Protein AF-A0A940KQ68-F1 (afdb_monomer_lite)

pLDDT: mean 76.91, std 12.01, range [45.91, 92.75]

Foldseek 3Di:
DDPLVVLLVQLVVVLVVLDALVRSLVVCVVVVDDNVSNVVSCVVNVSVVSNVPGDPPLVVLLVQLVVLLVCLVVQCVPDDPPDPSNVSSVVSNCSSVVSVVVSVVVVVVD

Radius of gyration: 21.64 Å; chains: 1; bounding box: 44×18×63 Å

Sequence (110 aa):
MTNVEAIRLEIDKQIAAGFTIDEIRKNLLSQQHAPDDVNAALRQTNAAGRAKSSSGVGIVSVLISIYFIFSGIMKMSKYHSGSTGYIFGIIMLIAGIGGLIFKLVDISRR

Structure (mmCIF, N/CA/C/O backbone):
data_AF-A0A940KQ68-F1
#
_entry.id   AF-A0A940KQ68-F1
#
loop_
_atom_site.group_PDB
_atom_site.id
_atom_site.type_symbol
_atom_site.label_atom_id
_atom_site.label_alt_id
_atom_site.label_comp_id
_atom_site.label_asym_id
_atom_site.label_entity_id
_atom_site.label_seq_id
_atom_site.pdbx_PDB_ins_code
_atom_site.Cartn_x
_atom_site.Cartn_y
_atom_site.Cartn_z
_atom_site.occupancy
_atom_site.B_iso_or_equiv
_atom_site.auth_seq_id
_atom_site.auth_comp_id
_atom_site.auth_asym_id
_atom_site.auth_atom_id
_atom_site.pdbx_PDB_model_num
ATOM 1 N N . MET A 1 1 ? -13.649 -0.342 38.958 1.00 45.91 1 MET A N 1
ATOM 2 C CA . MET A 1 1 ? -13.402 -0.243 37.505 1.00 45.91 1 MET A CA 1
ATOM 3 C C . MET A 1 1 ? -14.729 0.058 36.846 1.00 45.91 1 MET A C 1
ATOM 5 O O . MET A 1 1 ? -15.688 -0.658 37.110 1.00 45.91 1 MET A O 1
ATOM 9 N N . THR A 1 2 ? -14.831 1.160 36.109 1.00 56.75 2 THR A N 1
ATOM 10 C CA . THR A 1 2 ? -16.074 1.519 35.412 1.00 56.75 2 THR A CA 1
ATOM 11 C C . THR A 1 2 ? -16.241 0.609 34.190 1.00 56.75 2 THR A C 1
ATOM 13 O O . THR A 1 2 ? -15.255 0.222 33.567 1.00 56.75 2 THR A O 1
ATOM 16 N N . ASN A 1 3 ? -17.480 0.235 33.849 1.00 69.88 3 ASN A N 1
ATOM 17 C CA . ASN A 1 3 ? -17.798 -0.682 32.736 1.00 69.88 3 ASN A CA 1
ATOM 18 C C . ASN A 1 3 ? -17.122 -0.243 31.414 1.00 69.88 3 ASN A C 1
ATOM 20 O O . ASN A 1 3 ? -16.607 -1.052 30.646 1.00 69.88 3 ASN A O 1
ATOM 24 N N . VAL A 1 4 ? -17.000 1.073 31.226 1.00 67.44 4 VAL A N 1
ATOM 25 C CA . VAL A 1 4 ? -16.371 1.722 30.069 1.00 67.44 4 VAL A CA 1
ATOM 26 C C . VAL A 1 4 ? -14.863 1.442 29.955 1.00 67.44 4 VAL A C 1
ATOM 28 O O . VAL A 1 4 ? -14.360 1.290 28.844 1.00 67.44 4 VAL A O 1
ATOM 31 N N . GLU A 1 5 ? -14.119 1.339 31.061 1.00 67.94 5 GLU A N 1
ATOM 32 C CA . GLU A 1 5 ? -12.674 1.044 31.023 1.00 67.94 5 GLU A CA 1
ATOM 33 C C . GLU A 1 5 ? -12.389 -0.396 30.580 1.00 67.94 5 GLU A C 1
ATOM 35 O O . GLU A 1 5 ? -11.466 -0.630 29.799 1.00 67.94 5 GLU A O 1
ATOM 40 N N . ALA A 1 6 ? -13.212 -1.351 31.023 1.00 75.12 6 ALA A N 1
ATOM 41 C CA . ALA A 1 6 ? -13.106 -2.747 30.603 1.00 75.12 6 ALA A CA 1
ATOM 42 C C . ALA A 1 6 ? -13.424 -2.903 29.106 1.00 75.12 6 ALA A C 1
ATOM 44 O O . ALA A 1 6 ? -12.672 -3.552 28.378 1.00 75.12 6 ALA A O 1
ATOM 45 N N . ILE A 1 7 ? -14.476 -2.224 28.631 1.00 75.88 7 ILE A N 1
ATOM 46 C CA . ILE A 1 7 ? -14.852 -2.186 27.211 1.00 75.88 7 ILE A CA 1
ATOM 47 C C . ILE A 1 7 ? -13.731 -1.562 26.368 1.00 75.88 7 ILE A C 1
ATOM 49 O O . ILE A 1 7 ? -13.421 -2.059 25.289 1.00 75.88 7 ILE A O 1
ATOM 53 N N . ARG A 1 8 ? -13.070 -0.503 26.854 1.00 75.81 8 ARG A N 1
ATOM 54 C CA . ARG A 1 8 ? -11.933 0.116 26.150 1.00 75.81 8 ARG A CA 1
ATOM 55 C C . ARG A 1 8 ? -10.741 -0.821 26.008 1.00 75.81 8 ARG A C 1
ATOM 57 O O . ARG A 1 8 ? -10.182 -0.899 24.918 1.00 75.81 8 ARG A O 1
ATOM 64 N N . LEU A 1 9 ? -10.373 -1.532 27.074 1.00 78.00 9 LEU A N 1
ATOM 65 C CA . LEU A 1 9 ? -9.275 -2.499 27.027 1.00 78.00 9 LEU A CA 1
ATOM 66 C C . LEU A 1 9 ? -9.562 -3.609 26.002 1.00 78.00 9 LEU A C 1
ATOM 68 O O . LEU A 1 9 ? -8.670 -4.039 25.275 1.00 78.00 9 LEU A O 1
ATOM 72 N N . GLU A 1 10 ? -10.816 -4.049 25.928 1.00 77.00 10 GLU A N 1
ATOM 73 C CA . GLU A 1 10 ? -11.262 -5.061 24.974 1.00 77.00 10 GLU A CA 1
ATOM 74 C C . GLU A 1 10 ? -11.270 -4.532 23.529 1.00 77.00 10 GLU A C 1
ATOM 76 O O . GLU A 1 10 ? -10.798 -5.215 22.621 1.00 77.00 10 GLU A O 1
ATOM 81 N N . ILE A 1 11 ? -11.694 -3.280 23.313 1.00 77.69 11 ILE A N 1
ATOM 82 C CA . ILE A 1 11 ? -11.559 -2.595 22.016 1.00 77.69 11 ILE A CA 1
ATOM 83 C C . ILE A 1 11 ? -10.090 -2.557 21.589 1.00 77.69 11 ILE A C 1
ATOM 85 O O . ILE A 1 11 ? -9.786 -2.908 20.453 1.00 77.69 11 ILE A O 1
ATOM 89 N N . ASP A 1 12 ? -9.172 -2.161 22.473 1.00 75.00 12 ASP A N 1
ATOM 90 C CA . ASP A 1 12 ? -7.746 -2.077 22.139 1.00 75.00 12 ASP A CA 1
ATOM 91 C C . ASP A 1 12 ? -7.147 -3.451 21.808 1.00 75.00 12 ASP A C 1
ATOM 93 O O . ASP A 1 12 ? -6.374 -3.565 20.855 1.00 75.00 12 ASP A O 1
ATOM 97 N N . LYS A 1 13 ? -7.550 -4.515 22.517 1.00 79.62 13 LYS A N 1
ATOM 98 C CA . LYS A 1 13 ? -7.163 -5.893 22.172 1.00 79.62 13 LYS A CA 1
ATOM 99 C C . LYS A 1 13 ? -7.670 -6.301 20.796 1.00 79.62 13 LYS A C 1
ATOM 101 O O . LYS A 1 13 ? -6.916 -6.883 20.022 1.00 79.62 13 LYS A O 1
ATOM 106 N N . GLN A 1 14 ? -8.923 -5.995 20.472 1.00 74.94 14 GLN A N 1
ATOM 107 C CA . GLN A 1 14 ? -9.498 -6.373 19.183 1.00 74.94 14 GLN A CA 1
ATOM 108 C C . GLN A 1 14 ? -8.929 -5.532 18.029 1.00 74.94 14 GLN A C 1
ATOM 110 O O . GLN A 1 14 ? -8.691 -6.068 16.949 1.00 74.94 14 GLN A O 1
ATOM 115 N N . ILE A 1 15 ? -8.598 -4.256 18.264 1.00 75.94 15 ILE A N 1
ATOM 116 C CA . ILE A 1 15 ? -7.828 -3.435 17.315 1.00 75.94 15 ILE A CA 1
ATOM 117 C C . ILE A 1 15 ? -6.435 -4.039 17.101 1.00 75.94 15 ILE A C 1
ATOM 119 O O . ILE A 1 15 ? -6.000 -4.160 15.956 1.00 75.94 15 ILE A O 1
ATOM 123 N N . ALA A 1 16 ? -5.740 -4.441 18.172 1.00 69.75 16 ALA A N 1
ATOM 124 C CA . ALA A 1 16 ? -4.425 -5.079 18.083 1.00 69.75 16 ALA A CA 1
ATOM 125 C C . ALA A 1 16 ? -4.478 -6.442 17.370 1.00 69.75 16 ALA A C 1
ATOM 127 O O . ALA A 1 16 ? -3.548 -6.797 16.651 1.00 69.75 16 ALA A O 1
ATOM 128 N N . ALA A 1 17 ? -5.584 -7.175 17.515 1.00 73.19 17 ALA A N 1
ATOM 129 C CA . ALA A 1 17 ? -5.857 -8.410 16.784 1.00 73.19 17 ALA A CA 1
ATOM 130 C C . ALA A 1 17 ? -6.276 -8.180 15.317 1.00 73.19 17 ALA A C 1
ATOM 132 O O . ALA A 1 17 ? -6.392 -9.142 14.562 1.00 73.19 17 ALA A O 1
ATOM 133 N N . GLY A 1 18 ? -6.478 -6.926 14.895 1.00 66.69 18 GLY A N 1
ATOM 134 C CA . GLY A 1 18 ? -6.760 -6.561 13.506 1.00 66.69 18 GLY A CA 1
ATOM 135 C C . GLY A 1 18 ? -8.241 -6.517 13.120 1.00 66.69 18 GLY A C 1
ATOM 136 O O . GLY A 1 18 ? -8.537 -6.376 11.934 1.00 66.69 18 GLY A O 1
ATOM 137 N N . PHE A 1 19 ? -9.167 -6.595 14.080 1.00 73.75 19 PHE A N 1
ATOM 138 C CA . PHE A 1 19 ? -10.600 -6.470 13.806 1.00 73.75 19 PHE A CA 1
ATOM 139 C C . PHE A 1 19 ? -10.975 -5.047 13.372 1.00 73.75 19 PHE A C 1
ATOM 141 O O . PHE A 1 19 ? -10.426 -4.043 13.837 1.00 73.75 19 PHE A O 1
ATOM 148 N N . THR A 1 20 ? -11.949 -4.954 12.473 1.00 73.56 20 THR A N 1
ATOM 149 C CA . THR A 1 20 ? -12.529 -3.684 12.025 1.00 73.56 20 THR A CA 1
ATOM 150 C C . THR A 1 20 ? -13.481 -3.105 13.074 1.00 73.56 20 THR A C 1
ATOM 152 O O . THR A 1 20 ? -14.006 -3.823 13.920 1.00 73.56 20 THR A O 1
ATOM 155 N N . ILE A 1 21 ?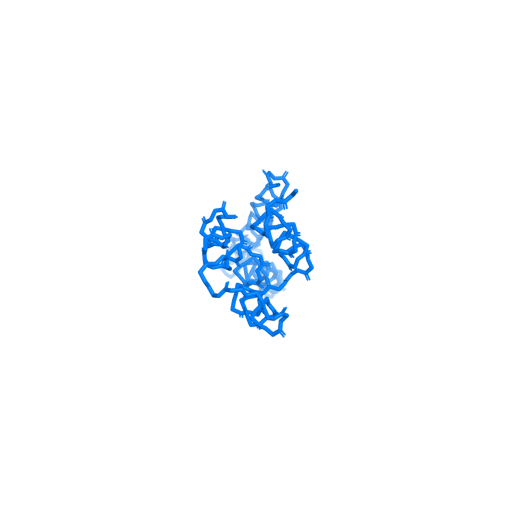 -13.758 -1.795 13.028 1.00 74.81 21 ILE A N 1
ATOM 156 C CA . ILE A 1 21 ? -14.665 -1.146 14.003 1.00 74.81 21 ILE A CA 1
ATOM 157 C C . ILE A 1 21 ? -16.049 -1.797 14.008 1.00 74.81 21 ILE A C 1
ATOM 159 O O . ILE A 1 21 ? -16.650 -1.939 15.071 1.00 74.81 21 ILE A O 1
ATOM 163 N N . ASP A 1 22 ? -16.558 -2.179 12.838 1.00 77.25 22 ASP A N 1
ATOM 164 C CA . ASP A 1 22 ? -17.878 -2.794 12.720 1.00 77.25 22 ASP A CA 1
ATOM 165 C C . ASP A 1 22 ? -17.902 -4.196 13.345 1.00 77.25 22 ASP A C 1
ATOM 167 O O . ASP A 1 22 ? -18.866 -4.546 14.029 1.00 77.25 22 ASP A O 1
ATOM 171 N N . GLU A 1 23 ? -16.818 -4.964 13.203 1.00 75.75 23 GLU A N 1
ATOM 172 C CA . GLU A 1 23 ? -16.642 -6.259 13.873 1.00 75.75 23 GLU A CA 1
ATOM 173 C C . GLU A 1 23 ? -16.496 -6.098 15.386 1.00 75.75 23 GLU A C 1
ATOM 175 O O . GLU A 1 23 ? -17.159 -6.807 16.139 1.00 75.75 23 GLU A O 1
ATOM 180 N N . ILE A 1 24 ? -15.705 -5.120 15.837 1.00 81.12 24 ILE A N 1
ATOM 181 C CA . ILE A 1 24 ? -15.523 -4.808 17.259 1.00 81.12 24 ILE A CA 1
ATOM 182 C C . ILE A 1 24 ? -16.857 -4.410 17.888 1.00 81.12 24 ILE A C 1
ATOM 184 O O . ILE A 1 24 ? -17.239 -4.928 18.936 1.00 81.12 24 ILE A O 1
ATOM 188 N N . ARG A 1 25 ? -17.618 -3.530 17.226 1.00 80.38 25 ARG A N 1
ATOM 189 C CA . ARG A 1 25 ? -18.954 -3.128 17.676 1.00 80.38 25 ARG A CA 1
ATOM 190 C C . ARG A 1 25 ? -19.876 -4.341 17.775 1.00 80.38 25 ARG A C 1
ATOM 192 O O . ARG A 1 25 ? -20.570 -4.489 18.775 1.00 80.38 25 ARG A O 1
ATOM 199 N N . LYS A 1 26 ? -19.879 -5.214 16.766 1.00 81.19 26 LYS A N 1
ATOM 200 C CA . LYS A 1 26 ? -20.718 -6.418 16.753 1.00 81.19 26 LYS A CA 1
ATOM 201 C C . LYS A 1 26 ? -20.329 -7.401 17.865 1.00 81.19 26 LYS A C 1
ATOM 203 O O . LYS A 1 26 ? -21.220 -7.915 18.536 1.00 81.19 26 LYS A O 1
ATOM 208 N N . ASN A 1 27 ? -19.034 -7.603 18.111 1.00 78.75 27 ASN A N 1
ATOM 209 C CA . ASN A 1 27 ? -18.534 -8.445 19.199 1.00 78.75 27 ASN A CA 1
ATOM 210 C C . ASN A 1 27 ? -18.913 -7.888 20.573 1.00 78.75 27 ASN A C 1
ATOM 212 O O . ASN A 1 27 ? -19.444 -8.623 21.401 1.00 78.75 27 ASN A O 1
ATOM 216 N N . LEU A 1 28 ? -18.715 -6.592 20.812 1.00 80.12 28 LEU A N 1
ATOM 217 C CA . LEU A 1 28 ? -19.041 -5.972 22.101 1.00 80.12 28 LEU A CA 1
ATOM 218 C C . LEU A 1 28 ? -20.547 -5.977 22.381 1.00 80.12 28 LEU A C 1
ATOM 220 O O . LEU A 1 28 ? -20.962 -6.243 23.506 1.00 80.12 28 LEU A O 1
ATOM 224 N N . LEU A 1 29 ? -21.374 -5.764 21.354 1.00 80.19 29 LEU A N 1
ATOM 225 C CA . LEU A 1 29 ? -22.828 -5.899 21.478 1.00 80.19 29 LEU A CA 1
ATOM 226 C C . LEU A 1 29 ? -23.251 -7.354 21.723 1.00 80.19 29 LEU A C 1
ATOM 228 O O . LEU A 1 29 ? -24.185 -7.597 22.483 1.00 80.19 29 LEU A O 1
ATOM 232 N N . SER A 1 30 ? -22.555 -8.332 21.130 1.00 79.38 30 SER A N 1
ATOM 233 C CA . SER A 1 30 ? -22.823 -9.755 21.388 1.00 79.38 30 SER A CA 1
ATOM 234 C C . SER A 1 30 ? -22.473 -10.181 22.818 1.00 79.38 30 SER A C 1
ATOM 236 O O . SER A 1 30 ? -23.098 -11.089 23.357 1.00 79.38 30 SER A O 1
ATOM 238 N N . GLN A 1 31 ? -21.535 -9.478 23.461 1.00 77.06 31 GLN A N 1
ATOM 239 C CA . GLN A 1 31 ? -21.158 -9.666 24.865 1.00 77.06 31 GLN A CA 1
ATOM 240 C C . GLN A 1 31 ? -22.101 -8.941 25.848 1.00 77.06 31 GLN A C 1
ATOM 242 O O . GLN A 1 31 ? -21.788 -8.829 27.028 1.00 77.06 31 GLN A O 1
ATOM 247 N N . GLN A 1 32 ? -23.267 -8.471 25.382 1.00 74.44 32 GLN A N 1
ATOM 248 C CA . GLN A 1 32 ? -24.285 -7.773 26.183 1.00 74.44 32 GLN A CA 1
ATOM 249 C C . GLN A 1 32 ? -23.819 -6.445 26.804 1.00 74.44 32 GLN A C 1
ATOM 251 O O . GLN A 1 32 ? -24.436 -5.954 27.751 1.00 74.44 32 GLN A O 1
ATOM 256 N N . HIS A 1 33 ? -22.771 -5.814 26.268 1.00 77.38 33 HIS A N 1
ATOM 257 C CA . HIS A 1 33 ? -22.432 -4.453 26.678 1.00 77.38 33 HIS A CA 1
ATOM 258 C C . HIS A 1 33 ? -23.508 -3.466 26.217 1.00 77.38 33 HIS A C 1
ATOM 260 O O . HIS A 1 33 ? -24.042 -3.575 25.109 1.00 77.38 33 HIS A O 1
ATOM 266 N N . ALA A 1 34 ? -23.812 -2.480 27.066 1.00 78.06 34 ALA A N 1
ATOM 267 C CA . ALA A 1 34 ? -24.793 -1.459 26.740 1.00 78.06 34 ALA A CA 1
ATOM 268 C C . ALA A 1 34 ? -24.342 -0.685 25.484 1.00 78.06 34 ALA A C 1
ATOM 270 O O . ALA A 1 34 ? -23.179 -0.273 25.402 1.00 78.06 34 ALA A O 1
ATOM 271 N N . PRO A 1 35 ? -25.233 -0.466 24.501 1.00 74.31 35 PRO A N 1
ATOM 272 C CA . PRO A 1 35 ? -24.875 0.193 23.245 1.00 74.31 35 PRO A CA 1
ATOM 273 C C . PRO A 1 35 ? -24.307 1.603 23.461 1.00 74.31 35 PRO A C 1
ATOM 275 O O . PRO A 1 35 ? -23.431 2.034 22.706 1.00 74.31 35 PRO A O 1
ATOM 278 N N . ASP A 1 36 ? -24.748 2.286 24.518 1.00 78.38 36 ASP A N 1
ATOM 279 C CA . ASP A 1 36 ? -24.269 3.615 24.901 1.00 78.38 36 ASP A CA 1
ATOM 280 C C . ASP A 1 36 ? -22.824 3.585 25.413 1.00 78.38 36 ASP A C 1
ATOM 282 O O . ASP A 1 36 ? -22.006 4.407 24.994 1.00 78.38 36 ASP A O 1
ATOM 286 N N . ASP A 1 37 ? -22.471 2.586 26.227 1.00 76.50 37 ASP A N 1
ATOM 287 C CA . ASP A 1 37 ? -21.113 2.395 26.747 1.00 76.50 37 ASP A CA 1
ATOM 288 C C . ASP A 1 37 ? -20.136 1.997 25.632 1.00 76.50 37 ASP A C 1
ATOM 290 O O . ASP A 1 37 ? -19.008 2.491 25.582 1.00 76.50 37 ASP A O 1
ATOM 294 N N . VAL A 1 38 ? -20.577 1.157 24.686 1.00 75.19 38 VAL A N 1
ATOM 295 C CA . VAL A 1 38 ? -19.786 0.760 23.508 1.00 75.19 38 VAL A CA 1
ATOM 296 C C . VAL A 1 38 ? -19.528 1.957 22.594 1.00 75.19 38 VAL A C 1
ATOM 298 O O . VAL A 1 38 ? -18.398 2.161 22.148 1.00 75.19 38 VAL A O 1
ATOM 301 N N . ASN A 1 39 ? -20.542 2.785 22.327 1.00 75.88 39 ASN A N 1
ATOM 302 C CA . ASN A 1 39 ? -20.369 3.995 21.522 1.00 75.88 39 ASN A CA 1
ATOM 303 C C . ASN A 1 39 ? -19.501 5.039 22.229 1.00 75.88 39 ASN A C 1
ATOM 305 O O . ASN A 1 39 ? -18.662 5.668 21.577 1.00 75.88 39 ASN A O 1
ATOM 309 N N . ALA A 1 40 ? -19.674 5.214 23.541 1.00 74.75 40 ALA A N 1
ATOM 310 C CA . ALA A 1 40 ? -18.835 6.090 24.343 1.00 74.75 40 ALA A CA 1
ATOM 311 C C . ALA A 1 40 ? -17.376 5.633 24.274 1.00 74.75 40 ALA A C 1
ATOM 313 O O . ALA A 1 40 ? -16.525 6.433 23.890 1.00 74.75 40 ALA A O 1
ATOM 314 N N . ALA A 1 41 ? -17.102 4.349 24.523 1.00 73.25 41 ALA A N 1
ATOM 315 C CA . ALA A 1 41 ? -15.769 3.759 24.465 1.00 73.25 41 ALA A CA 1
ATOM 316 C C . ALA A 1 41 ? -15.145 3.853 23.061 1.00 73.25 41 ALA A C 1
ATOM 318 O O . ALA A 1 41 ? -14.018 4.321 22.933 1.00 73.25 41 ALA A O 1
ATOM 319 N N . LEU A 1 42 ? -15.877 3.524 21.990 1.00 73.00 42 LEU A N 1
ATOM 320 C CA . LEU A 1 42 ? -15.387 3.631 20.606 1.00 73.00 42 LEU A CA 1
ATOM 321 C C . LEU A 1 42 ? -15.037 5.070 20.202 1.00 73.00 42 LEU A C 1
ATOM 323 O O . LEU A 1 42 ? -14.018 5.294 19.539 1.00 73.00 42 LEU A O 1
ATOM 327 N N . ARG A 1 43 ? -15.858 6.051 20.608 1.00 74.25 43 ARG A N 1
ATOM 328 C CA . ARG A 1 43 ? -15.576 7.483 20.396 1.00 74.25 43 ARG A CA 1
ATOM 329 C C . ARG A 1 43 ? -14.324 7.913 21.145 1.00 74.25 43 ARG A C 1
ATOM 331 O O . ARG A 1 43 ? -13.494 8.637 20.606 1.00 74.25 43 ARG A O 1
ATOM 338 N N . GLN A 1 44 ? -14.180 7.435 22.372 1.00 70.81 44 GLN A N 1
ATOM 339 C CA . GLN A 1 44 ? -13.053 7.736 23.236 1.00 70.81 44 GLN A CA 1
ATOM 340 C C . GLN A 1 44 ? -11.753 7.038 22.803 1.00 70.81 44 GLN A C 1
ATOM 342 O O . GLN A 1 44 ? -10.673 7.533 23.115 1.00 70.81 44 GLN A O 1
ATOM 347 N N . THR A 1 45 ? -11.823 5.902 22.108 1.00 67.31 45 THR A N 1
ATOM 348 C CA . THR A 1 45 ? -10.646 5.136 21.659 1.00 67.31 45 THR A CA 1
ATOM 349 C C . THR A 1 45 ? -10.088 5.637 20.318 1.00 67.31 45 THR A C 1
ATOM 351 O O . THR A 1 45 ? -9.133 5.070 19.795 1.00 67.31 45 THR A O 1
ATOM 354 N N . ASN A 1 46 ? -10.618 6.726 19.734 1.00 59.28 46 ASN A N 1
ATOM 355 C CA . ASN A 1 46 ? -10.194 7.195 18.403 1.00 59.28 46 ASN A CA 1
ATOM 356 C C . ASN A 1 46 ? -10.191 6.040 17.373 1.00 59.28 46 ASN A C 1
ATOM 358 O O . ASN A 1 46 ? -9.348 5.970 16.473 1.00 59.28 46 ASN A O 1
ATOM 362 N N . ALA A 1 47 ? -11.143 5.105 17.504 1.00 54.19 47 ALA A N 1
ATOM 363 C CA . ALA A 1 47 ? -11.211 3.899 16.683 1.00 54.19 47 ALA A CA 1
ATOM 364 C C . ALA A 1 47 ? -11.308 4.247 15.185 1.00 54.19 47 ALA A C 1
ATOM 366 O O . ALA A 1 47 ? -10.719 3.566 14.350 1.00 54.19 47 ALA A O 1
ATOM 367 N N . ALA A 1 48 ? -11.947 5.378 14.854 1.00 46.84 48 ALA A N 1
ATOM 368 C CA . ALA A 1 48 ? -12.036 5.931 13.501 1.00 46.84 48 ALA A CA 1
ATOM 369 C C . ALA A 1 48 ? -10.671 6.299 12.877 1.00 46.84 48 ALA A C 1
ATOM 371 O O . ALA A 1 48 ? -10.530 6.241 11.657 1.00 46.84 48 ALA A O 1
ATOM 372 N N . GLY A 1 49 ? -9.663 6.643 13.688 1.00 48.84 49 GLY A N 1
ATOM 373 C CA . GLY A 1 49 ? -8.296 6.918 13.231 1.00 48.84 49 GLY A CA 1
ATOM 374 C C . GLY A 1 49 ? -7.410 5.668 13.167 1.00 48.84 49 GLY A C 1
ATOM 375 O O . GLY A 1 49 ? -6.597 5.537 12.253 1.00 48.84 49 GLY A O 1
ATOM 376 N N . ARG A 1 50 ? -7.590 4.718 14.097 1.00 52.03 50 ARG A N 1
ATOM 377 C CA . ARG A 1 50 ? -6.789 3.478 14.159 1.00 52.03 50 ARG A CA 1
ATOM 378 C C . ARG A 1 50 ? -7.256 2.397 13.181 1.00 52.03 50 ARG A C 1
ATOM 380 O O . ARG A 1 50 ? -6.426 1.841 12.469 1.00 52.03 50 ARG A O 1
ATOM 387 N N . ALA A 1 51 ? -8.557 2.149 13.057 1.00 49.00 51 ALA A N 1
ATOM 388 C CA . ALA A 1 51 ? -9.070 1.080 12.194 1.00 49.00 51 ALA A CA 1
ATOM 389 C C . ALA A 1 51 ? -9.111 1.455 10.704 1.00 49.00 51 ALA A C 1
ATOM 391 O O . ALA A 1 51 ? -8.930 0.602 9.839 1.00 49.00 51 ALA A O 1
ATOM 392 N N . LYS A 1 52 ? -9.254 2.749 10.374 1.00 47.19 52 LYS A N 1
ATOM 393 C CA . LYS A 1 52 ? -9.091 3.224 8.985 1.00 47.19 52 LYS A CA 1
ATOM 394 C C . LYS A 1 52 ? -7.647 3.076 8.498 1.00 47.19 52 LYS A C 1
ATOM 396 O O . LYS A 1 52 ? -7.380 3.116 7.300 1.00 47.19 52 LYS A O 1
ATOM 401 N N . SER A 1 53 ? -6.722 2.879 9.434 1.00 46.66 53 SER A N 1
ATOM 402 C CA . SER A 1 53 ? -5.310 2.751 9.150 1.00 46.66 53 SER A CA 1
ATOM 403 C C . SER A 1 53 ? -4.784 1.316 9.087 1.00 46.66 53 SER A C 1
ATOM 405 O O . SER A 1 53 ? -3.654 1.147 8.626 1.00 46.66 53 SER A O 1
ATOM 407 N N . SER A 1 54 ? -5.530 0.308 9.545 1.00 50.81 54 SER A N 1
ATOM 408 C CA . SER A 1 54 ? -4.943 -1.014 9.790 1.00 50.81 54 SER A CA 1
ATOM 409 C C . SER A 1 54 ? -5.118 -2.044 8.675 1.00 50.81 54 SER A C 1
ATOM 411 O O . SER A 1 54 ? -4.269 -2.919 8.603 1.00 50.81 54 SER A O 1
ATOM 413 N N . SER A 1 55 ? -6.122 -1.980 7.787 1.00 52.81 55 SER A N 1
ATOM 414 C CA . SER A 1 55 ? -6.455 -3.216 7.036 1.00 52.81 55 SER A CA 1
ATOM 415 C C . SER A 1 55 ? -6.383 -3.177 5.499 1.00 52.81 55 SER A C 1
ATOM 417 O O . SER A 1 55 ? -6.014 -4.172 4.891 1.00 52.81 55 SER A O 1
ATOM 419 N N . GLY A 1 56 ? -6.635 -2.052 4.816 1.00 55.75 56 GLY A N 1
ATOM 420 C CA . GLY A 1 56 ? -6.723 -2.071 3.336 1.00 55.75 56 GLY A CA 1
ATOM 421 C C . GLY A 1 56 ? -5.664 -1.250 2.607 1.00 55.75 56 GLY A C 1
ATOM 422 O O . GLY A 1 56 ? -4.929 -1.736 1.749 1.00 55.75 56 GLY A O 1
ATOM 423 N N . VAL A 1 57 ? -5.576 0.032 2.959 1.00 58.81 57 VAL A N 1
ATOM 424 C CA . VAL A 1 57 ? -4.841 1.028 2.163 1.00 58.81 57 VAL A CA 1
ATOM 425 C C . VAL A 1 57 ? -3.331 0.780 2.180 1.00 58.81 57 VAL A C 1
ATOM 427 O O . VAL A 1 57 ? -2.656 0.981 1.172 1.00 58.81 57 VAL A O 1
ATOM 430 N N . GLY A 1 58 ? -2.792 0.292 3.303 1.00 66.88 58 GLY A N 1
ATOM 431 C CA . GLY A 1 58 ? -1.368 -0.015 3.407 1.00 66.88 58 GLY A CA 1
ATOM 432 C C . GLY A 1 58 ? -0.949 -1.193 2.531 1.00 66.88 58 GLY A C 1
ATOM 433 O O . GLY A 1 58 ? 0.028 -1.082 1.796 1.00 66.88 58 GLY A O 1
ATOM 434 N N . ILE A 1 59 ? -1.730 -2.271 2.529 1.00 76.12 59 ILE A N 1
ATOM 435 C CA . ILE A 1 59 ? -1.443 -3.465 1.726 1.00 76.12 59 ILE A CA 1
ATOM 436 C C . ILE A 1 59 ? -1.557 -3.141 0.232 1.00 76.12 59 ILE A C 1
ATOM 438 O O . ILE A 1 59 ? -0.663 -3.480 -0.539 1.00 76.12 59 ILE A O 1
ATOM 442 N N . VAL A 1 60 ? -2.592 -2.398 -0.174 1.00 78.88 60 VAL A N 1
ATOM 443 C CA . VAL A 1 60 ? -2.761 -1.968 -1.571 1.00 78.88 60 VAL A CA 1
ATOM 444 C C . VAL A 1 60 ? -1.587 -1.101 -2.036 1.00 78.88 60 VAL A C 1
ATOM 446 O O . VAL A 1 60 ? -1.074 -1.321 -3.130 1.00 78.88 60 VAL A O 1
ATOM 449 N N . SER A 1 61 ? -1.101 -0.168 -1.206 1.00 80.69 61 SER A N 1
ATOM 450 C CA . SER A 1 61 ? 0.073 0.646 -1.563 1.00 80.69 61 SER A CA 1
ATOM 451 C C . SER A 1 61 ? 1.340 -0.191 -1.766 1.00 80.69 61 SER A C 1
ATOM 453 O O . SER A 1 61 ? 2.073 0.036 -2.725 1.00 80.69 61 SER A O 1
ATOM 455 N N . VAL A 1 62 ? 1.557 -1.210 -0.927 1.00 84.31 62 VAL A N 1
ATOM 456 C CA . VAL A 1 62 ? 2.695 -2.131 -1.052 1.00 84.31 62 VAL A CA 1
ATOM 457 C C . VAL A 1 62 ? 2.588 -2.949 -2.340 1.00 84.31 62 VAL A C 1
ATOM 459 O O . VAL A 1 62 ? 3.567 -3.061 -3.075 1.00 84.31 62 VAL A O 1
ATOM 462 N N . LEU A 1 63 ? 1.398 -3.461 -2.665 1.00 86.12 63 LEU A N 1
ATOM 463 C CA . LEU A 1 63 ? 1.157 -4.211 -3.903 1.00 86.12 63 LEU A CA 1
ATOM 464 C C . LEU A 1 63 ? 1.379 -3.355 -5.157 1.00 86.12 63 LEU A C 1
ATOM 466 O O . LEU A 1 63 ? 1.999 -3.826 -6.111 1.00 86.12 63 LEU A O 1
ATOM 470 N N . ILE A 1 64 ? 0.934 -2.094 -5.150 1.00 88.00 64 ILE A N 1
ATOM 471 C CA . ILE A 1 64 ? 1.186 -1.150 -6.249 1.00 88.00 64 ILE A CA 1
ATOM 472 C C . ILE A 1 64 ? 2.690 -0.927 -6.416 1.00 88.00 64 ILE A C 1
ATOM 474 O O . ILE A 1 64 ? 3.202 -1.002 -7.532 1.00 88.00 64 ILE A O 1
ATOM 478 N N . SER A 1 65 ? 3.422 -0.710 -5.323 1.00 86.62 65 SER A N 1
ATOM 479 C CA . SER A 1 65 ? 4.870 -0.528 -5.389 1.00 86.62 65 SER A CA 1
ATOM 480 C C . SER A 1 65 ? 5.604 -1.761 -5.920 1.00 86.62 65 SER A C 1
ATOM 482 O O . SER A 1 65 ? 6.489 -1.622 -6.764 1.00 86.62 65 SER A O 1
ATOM 484 N N . ILE A 1 66 ? 5.213 -2.968 -5.498 1.00 89.06 66 ILE A N 1
ATOM 485 C CA . ILE A 1 66 ? 5.772 -4.225 -6.020 1.00 89.06 66 ILE A CA 1
ATOM 486 C C . ILE A 1 66 ? 5.488 -4.356 -7.521 1.00 89.06 66 ILE A C 1
ATOM 488 O O . ILE A 1 66 ? 6.396 -4.669 -8.291 1.00 89.06 66 ILE A O 1
ATOM 492 N N . TYR A 1 67 ? 4.258 -4.063 -7.957 1.00 91.25 67 TYR A N 1
ATOM 493 C CA . TYR A 1 67 ? 3.902 -4.073 -9.375 1.00 91.25 67 TYR A CA 1
ATOM 494 C C . TYR A 1 67 ? 4.785 -3.117 -10.184 1.00 91.25 67 TYR A C 1
ATOM 496 O O . TYR A 1 67 ? 5.314 -3.507 -11.221 1.00 91.25 67 TYR A O 1
ATOM 504 N N . PHE A 1 68 ? 5.004 -1.896 -9.692 1.00 90.62 68 PHE A N 1
ATOM 505 C CA . PHE A 1 68 ? 5.871 -0.908 -10.339 1.00 90.62 68 PHE A CA 1
ATOM 506 C C . PHE A 1 68 ? 7.320 -1.395 -10.466 1.00 90.62 68 PHE A C 1
ATOM 508 O O . PHE A 1 68 ? 7.925 -1.225 -11.524 1.00 90.62 68 PHE A O 1
ATOM 515 N N . ILE A 1 69 ? 7.855 -2.069 -9.444 1.00 90.50 69 ILE A N 1
ATOM 516 C CA . ILE A 1 69 ? 9.199 -2.664 -9.489 1.00 90.50 69 ILE A CA 1
ATOM 517 C C . ILE A 1 69 ? 9.269 -3.748 -10.566 1.00 90.50 69 ILE A C 1
ATOM 519 O O . ILE A 1 69 ? 10.126 -3.679 -11.446 1.00 90.50 69 ILE A O 1
ATOM 523 N N . PHE A 1 70 ? 8.346 -4.714 -10.555 1.00 91.81 70 PHE A N 1
ATOM 524 C CA . PHE A 1 70 ? 8.326 -5.787 -11.554 1.00 91.81 70 PHE A CA 1
ATOM 525 C C . PHE A 1 70 ? 8.122 -5.257 -12.975 1.00 91.81 70 PHE A C 1
ATOM 527 O O . PHE A 1 70 ? 8.813 -5.687 -13.898 1.00 91.81 70 PHE A O 1
ATOM 534 N N . SER A 1 71 ? 7.212 -4.298 -13.161 1.00 89.62 71 SER A N 1
ATOM 535 C CA . SER A 1 71 ? 6.970 -3.663 -14.460 1.00 89.62 71 SER A CA 1
ATOM 536 C C . SER A 1 71 ? 8.199 -2.878 -14.936 1.00 89.62 71 SER A C 1
ATOM 538 O O . SER A 1 71 ? 8.547 -2.928 -16.118 1.00 89.62 71 SER A O 1
ATOM 540 N N . GLY A 1 72 ? 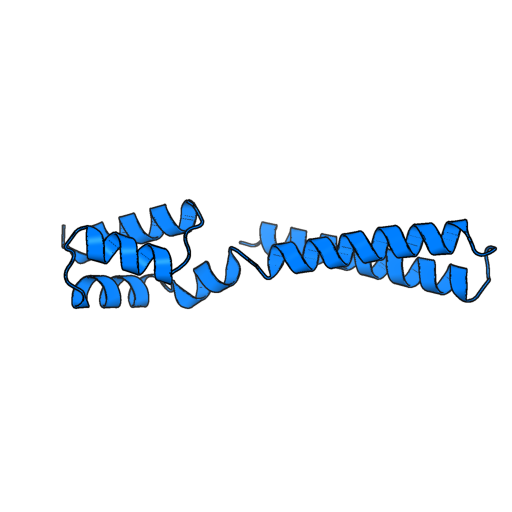8.899 -2.209 -14.013 1.00 87.38 72 GLY A N 1
ATOM 541 C CA . GLY A 1 72 ? 10.159 -1.518 -14.269 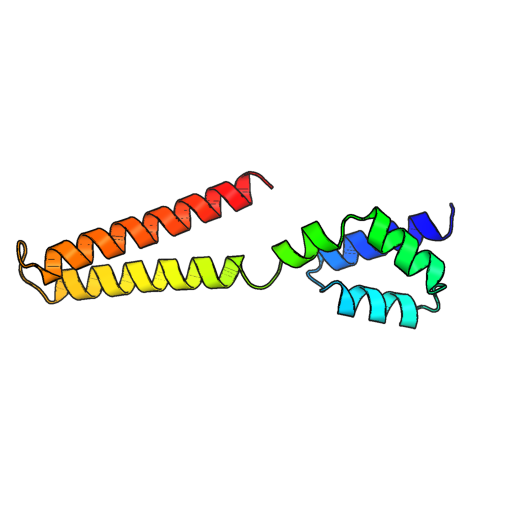1.00 87.38 72 GLY A CA 1
ATOM 542 C C . GLY A 1 72 ? 11.260 -2.466 -14.744 1.00 87.38 72 GLY A C 1
ATOM 543 O O . GLY A 1 72 ? 11.837 -2.248 -15.810 1.00 87.38 72 GLY A O 1
ATOM 544 N N . ILE A 1 73 ? 11.472 -3.568 -14.015 1.00 90.31 73 ILE A N 1
ATOM 545 C CA . ILE A 1 73 ? 12.449 -4.614 -14.357 1.00 90.31 73 ILE A CA 1
ATOM 546 C C . ILE A 1 73 ? 12.108 -5.260 -15.705 1.00 90.31 73 ILE A C 1
ATOM 548 O O . ILE A 1 73 ? 12.986 -5.398 -16.556 1.00 90.31 73 ILE A O 1
ATOM 552 N N . MET A 1 74 ? 10.839 -5.607 -15.952 1.00 88.31 74 MET A N 1
ATOM 553 C CA . MET A 1 74 ? 10.426 -6.192 -17.234 1.00 88.31 74 MET A CA 1
ATOM 554 C C . MET A 1 74 ? 10.687 -5.247 -18.407 1.00 88.31 74 MET A C 1
ATOM 556 O O . MET A 1 74 ? 11.162 -5.680 -19.457 1.00 88.31 74 MET A O 1
ATOM 560 N N . LYS A 1 75 ? 10.405 -3.950 -18.247 1.00 86.31 75 LYS A N 1
ATOM 561 C CA . LYS A 1 75 ? 10.694 -2.959 -19.287 1.00 86.31 75 LYS A CA 1
ATOM 562 C C . LYS A 1 75 ? 12.199 -2.801 -19.509 1.00 86.31 75 LYS A C 1
ATOM 564 O O . LYS A 1 75 ? 12.630 -2.803 -20.656 1.00 86.31 75 LYS A O 1
ATOM 569 N N . MET A 1 76 ? 13.005 -2.742 -18.455 1.00 84.75 76 MET A N 1
ATOM 570 C CA . MET A 1 76 ? 14.466 -2.701 -18.593 1.00 84.75 76 MET A CA 1
ATOM 571 C C . MET A 1 76 ? 15.038 -3.953 -19.264 1.00 84.75 76 MET A C 1
ATOM 573 O O . MET A 1 76 ? 15.986 -3.850 -20.031 1.00 84.75 76 MET A O 1
ATOM 577 N N . SER A 1 77 ? 14.455 -5.125 -19.001 1.00 87.56 77 SER A N 1
ATOM 578 C CA . SER A 1 77 ? 14.878 -6.388 -19.612 1.00 87.56 77 SER A CA 1
ATOM 579 C C . SER A 1 77 ? 14.472 -6.499 -21.085 1.00 87.56 77 SER A C 1
ATOM 581 O O . SER A 1 77 ? 15.175 -7.141 -21.861 1.00 87.56 77 SER A O 1
ATOM 583 N N . LYS A 1 78 ? 13.346 -5.890 -21.481 1.00 86.31 78 LYS A N 1
ATOM 584 C CA . LYS A 1 78 ? 12.790 -6.001 -22.838 1.00 86.31 78 LYS A CA 1
ATOM 585 C C . LYS A 1 78 ? 13.271 -4.908 -23.795 1.00 86.31 78 LYS A C 1
ATOM 587 O O . LYS A 1 78 ? 13.327 -5.140 -25.000 1.00 86.31 78 LYS A O 1
ATOM 592 N N . TYR A 1 79 ? 13.570 -3.713 -23.291 1.00 85.88 79 TYR A N 1
ATOM 593 C CA . TYR A 1 79 ? 13.978 -2.569 -24.105 1.00 85.88 79 TYR A CA 1
ATOM 594 C C . TYR A 1 79 ? 15.479 -2.308 -23.965 1.00 85.88 79 TYR A C 1
ATOM 596 O O . TYR A 1 79 ? 16.022 -2.361 -22.868 1.00 85.88 79 TYR A O 1
ATOM 604 N N . HIS A 1 80 ? 16.144 -1.983 -25.076 1.00 85.12 80 HIS A N 1
ATOM 605 C CA . HIS A 1 80 ? 17.562 -1.618 -25.063 1.00 85.12 80 HIS A CA 1
ATOM 606 C C . HIS A 1 80 ? 17.819 -0.376 -24.200 1.00 85.12 80 HIS A C 1
ATOM 608 O O . HIS A 1 80 ? 17.007 0.557 -24.177 1.00 85.12 80 HIS A O 1
ATOM 614 N N . SER A 1 81 ? 18.976 -0.356 -23.534 1.00 79.06 81 SER A N 1
ATOM 615 C CA . SER A 1 81 ? 19.441 0.794 -22.754 1.00 79.06 81 SER A CA 1
ATOM 616 C C . SER A 1 81 ? 19.404 2.072 -23.602 1.00 79.06 81 SER A C 1
ATOM 618 O O . SER A 1 81 ? 19.872 2.080 -24.739 1.00 79.06 81 SER A O 1
ATOM 620 N N . GLY A 1 82 ? 18.788 3.132 -23.073 1.00 74.50 82 GLY A N 1
ATOM 621 C CA . GLY A 1 82 ? 18.581 4.409 -23.775 1.00 74.50 82 GLY A CA 1
ATOM 622 C C . GLY A 1 82 ? 17.260 4.537 -24.549 1.00 74.50 82 GLY A C 1
ATOM 623 O O . GLY A 1 82 ? 16.897 5.638 -24.951 1.00 74.50 82 GLY A O 1
ATOM 624 N N . SER A 1 83 ? 16.489 3.455 -24.709 1.00 86.81 83 SER A N 1
ATOM 625 C CA . SER A 1 83 ? 15.133 3.522 -25.271 1.00 86.81 83 SER A CA 1
ATOM 626 C C . SER A 1 83 ? 14.153 4.204 -24.308 1.00 86.81 83 SER A C 1
ATOM 628 O O . SER A 1 83 ? 14.252 4.052 -23.089 1.00 86.81 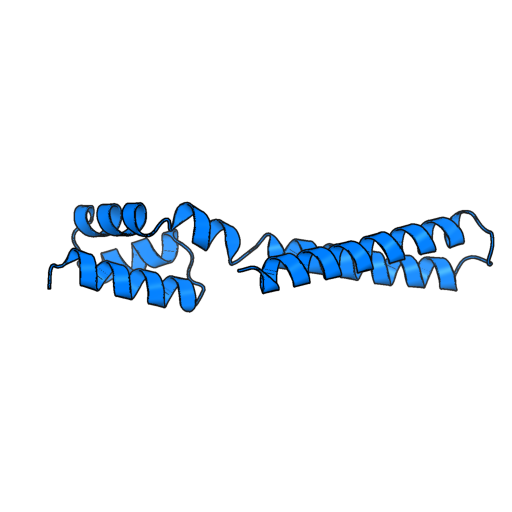83 SER A O 1
ATOM 630 N N . THR A 1 84 ? 13.122 4.871 -24.837 1.00 85.75 84 THR A N 1
ATOM 631 C CA . THR A 1 84 ? 12.013 5.432 -24.043 1.00 85.75 84 THR A CA 1
ATOM 632 C C . THR A 1 84 ? 11.384 4.388 -23.113 1.00 85.75 84 THR A C 1
ATOM 634 O O . THR A 1 84 ? 11.043 4.698 -21.974 1.00 85.75 84 THR A O 1
ATOM 637 N N . GLY A 1 85 ? 11.287 3.127 -23.556 1.00 83.94 85 GLY A N 1
ATOM 638 C CA . GLY A 1 85 ? 10.786 2.023 -22.732 1.00 83.94 85 GLY A CA 1
ATOM 639 C C . GLY A 1 85 ? 11.704 1.671 -21.557 1.00 83.94 85 GLY A C 1
ATOM 640 O O . GLY A 1 85 ? 11.209 1.360 -20.475 1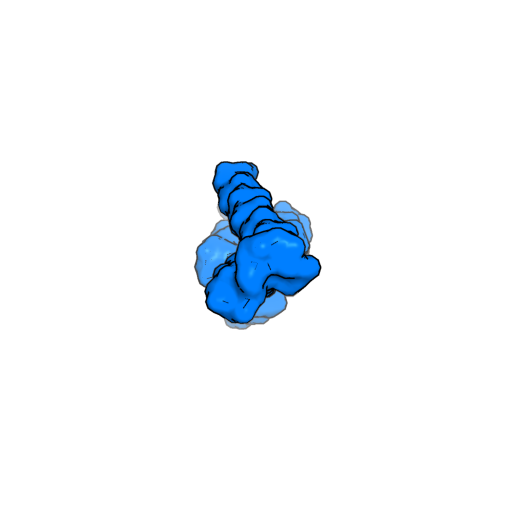.00 83.94 85 GLY A O 1
ATOM 641 N N . TYR A 1 86 ? 13.020 1.786 -21.746 1.00 86.38 86 TYR A N 1
ATOM 642 C CA . TYR A 1 86 ? 14.029 1.558 -20.711 1.00 86.38 86 TYR A CA 1
ATOM 643 C C . TYR A 1 86 ? 14.016 2.679 -19.662 1.00 86.38 86 TYR A C 1
ATOM 645 O O . TYR A 1 86 ? 13.963 2.406 -18.465 1.00 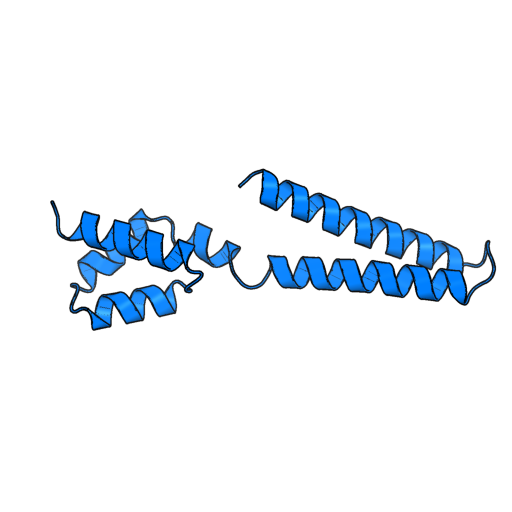86.38 86 TYR A O 1
ATOM 653 N N . ILE A 1 87 ? 13.953 3.942 -20.103 1.00 88.62 87 ILE A N 1
ATOM 654 C CA . ILE A 1 87 ? 13.843 5.115 -19.216 1.00 88.62 87 ILE A CA 1
ATOM 655 C C . ILE A 1 87 ? 12.551 5.051 -18.394 1.00 88.62 87 ILE A C 1
ATOM 657 O O . ILE A 1 87 ? 12.566 5.265 -17.184 1.00 88.62 87 ILE A O 1
ATOM 661 N N . PHE A 1 88 ? 11.433 4.684 -19.024 1.00 88.75 88 PHE A N 1
ATOM 662 C CA . PHE A 1 88 ? 10.170 4.490 -18.314 1.00 88.75 88 PHE A CA 1
ATOM 663 C C . PHE A 1 88 ? 10.253 3.347 -17.290 1.00 88.75 88 PHE A C 1
ATOM 665 O O . PHE A 1 88 ? 9.662 3.435 -16.215 1.00 88.75 88 PHE A O 1
ATOM 672 N N . GLY A 1 89 ? 11.028 2.301 -17.595 1.00 88.38 89 GLY A N 1
ATOM 673 C CA . GLY A 1 89 ? 11.362 1.242 -16.647 1.00 88.38 89 GLY A CA 1
ATOM 674 C C . GLY A 1 89 ? 12.116 1.762 -15.417 1.00 88.38 89 GLY A C 1
ATOM 675 O O . GLY A 1 89 ? 11.754 1.405 -14.299 1.00 88.38 89 GLY A O 1
ATOM 676 N N . ILE A 1 90 ? 13.088 2.666 -15.605 1.00 89.56 90 ILE A N 1
ATOM 677 C CA . ILE A 1 90 ? 13.829 3.319 -14.504 1.00 89.56 90 ILE A CA 1
ATOM 678 C C . ILE A 1 90 ? 12.879 4.121 -13.617 1.00 89.56 90 ILE A C 1
ATOM 680 O O . ILE A 1 90 ? 12.901 3.971 -12.398 1.00 89.56 90 ILE A O 1
ATOM 684 N N . ILE A 1 91 ? 12.020 4.946 -14.217 1.00 92.38 91 ILE A N 1
ATOM 685 C CA . ILE A 1 91 ? 11.078 5.795 -13.475 1.00 92.38 91 ILE A CA 1
ATOM 686 C C . ILE A 1 91 ? 10.111 4.936 -12.649 1.00 92.38 91 ILE A C 1
ATOM 688 O O . ILE A 1 91 ? 9.906 5.202 -11.466 1.00 92.38 91 ILE A O 1
ATOM 692 N N . MET A 1 92 ? 9.560 3.878 -13.252 1.00 89.75 92 MET A N 1
ATOM 693 C CA . MET A 1 92 ? 8.701 2.904 -12.569 1.00 89.75 92 MET A CA 1
ATOM 694 C C . MET A 1 92 ? 9.417 2.247 -11.383 1.00 89.75 92 MET A C 1
ATOM 696 O O . MET A 1 92 ? 8.848 2.148 -10.298 1.00 89.75 92 MET A O 1
ATOM 700 N N . LEU A 1 93 ? 10.680 1.856 -11.564 1.00 91.69 93 LEU A N 1
ATOM 701 C CA . LEU A 1 93 ? 11.481 1.224 -10.520 1.00 91.69 93 LEU A CA 1
ATOM 702 C C . LEU A 1 93 ? 11.747 2.174 -9.343 1.00 91.69 93 LEU A C 1
ATOM 704 O O . LEU A 1 93 ? 11.539 1.795 -8.191 1.00 91.69 93 LEU A O 1
ATOM 708 N N . ILE A 1 94 ? 12.129 3.424 -9.623 1.00 92.75 94 ILE A N 1
ATOM 709 C CA . ILE A 1 94 ? 12.348 4.455 -8.597 1.00 92.75 94 ILE A CA 1
ATOM 710 C C . ILE A 1 94 ? 11.048 4.745 -7.839 1.00 92.75 94 ILE A C 1
ATOM 712 O O . ILE A 1 94 ? 11.058 4.801 -6.611 1.00 92.75 94 ILE A O 1
ATOM 716 N N . ALA A 1 95 ? 9.923 4.886 -8.545 1.00 91.25 95 ALA A N 1
ATOM 717 C CA . ALA A 1 95 ? 8.624 5.129 -7.921 1.00 91.25 95 ALA A CA 1
ATOM 718 C C . ALA A 1 95 ? 8.181 3.954 -7.030 1.00 91.25 95 ALA A C 1
ATOM 720 O O . ALA A 1 95 ? 7.695 4.168 -5.919 1.00 91.25 95 ALA A O 1
ATOM 721 N N . GLY A 1 96 ? 8.394 2.714 -7.479 1.00 88.56 96 GLY A N 1
ATOM 722 C CA . GLY A 1 96 ? 8.089 1.517 -6.699 1.00 88.56 96 GLY A CA 1
ATOM 723 C C . GLY A 1 96 ? 8.937 1.409 -5.428 1.00 88.56 96 GLY A C 1
ATOM 724 O O . GLY A 1 96 ? 8.389 1.250 -4.337 1.00 88.56 96 GLY A O 1
ATOM 725 N N . ILE A 1 97 ? 10.258 1.579 -5.538 1.00 91.38 97 ILE A N 1
ATOM 726 C CA . ILE A 1 97 ? 11.172 1.550 -4.383 1.00 91.38 97 ILE A CA 1
ATOM 727 C C . ILE A 1 97 ? 10.873 2.706 -3.421 1.00 91.38 97 ILE A C 1
ATOM 729 O O . ILE A 1 97 ? 10.762 2.491 -2.215 1.00 91.38 97 ILE A O 1
ATOM 733 N N . GLY A 1 98 ? 10.681 3.922 -3.939 1.00 90.38 98 GLY A N 1
ATOM 734 C CA . GLY A 1 98 ? 10.343 5.096 -3.134 1.00 90.38 98 GLY A CA 1
ATOM 735 C C . GLY A 1 98 ? 9.025 4.929 -2.376 1.00 90.38 98 GLY A C 1
ATOM 736 O O . GLY A 1 98 ? 8.956 5.255 -1.192 1.00 90.38 98 GLY A O 1
ATOM 737 N N . GLY A 1 99 ? 8.005 4.353 -3.020 1.00 85.50 99 GLY A N 1
ATOM 738 C CA . GLY A 1 99 ? 6.727 4.035 -2.382 1.00 85.50 99 GLY A CA 1
ATOM 739 C C . GLY A 1 99 ? 6.858 3.010 -1.251 1.00 85.50 99 GLY A C 1
ATOM 740 O O . GLY A 1 99 ? 6.276 3.211 -0.183 1.00 85.50 99 GLY A O 1
ATOM 741 N N . LEU A 1 100 ? 7.680 1.966 -1.431 1.00 86.44 100 LEU A N 1
ATOM 742 C CA . LEU A 1 100 ? 7.971 1.002 -0.363 1.00 86.44 100 LEU A CA 1
ATOM 743 C C . LEU A 1 100 ? 8.691 1.659 0.809 1.00 86.44 100 LEU A C 1
ATOM 745 O O . LEU A 1 100 ? 8.263 1.475 1.942 1.00 86.44 100 LEU A O 1
ATOM 749 N N . ILE A 1 101 ? 9.743 2.444 0.552 1.00 88.00 101 ILE A N 1
ATOM 750 C CA . ILE A 1 101 ? 10.504 3.133 1.605 1.00 88.00 101 ILE A CA 1
ATOM 751 C C . ILE A 1 101 ? 9.592 4.083 2.378 1.00 88.00 101 ILE A C 1
ATOM 753 O O . ILE A 1 101 ? 9.574 4.046 3.606 1.00 88.00 101 ILE A O 1
ATOM 757 N N . PHE A 1 102 ? 8.798 4.896 1.677 1.00 87.06 102 PHE A N 1
ATOM 758 C CA . PHE A 1 102 ? 7.842 5.799 2.310 1.00 87.06 102 PHE A CA 1
ATOM 759 C C . PHE A 1 102 ? 6.879 5.035 3.218 1.00 87.06 102 PHE A C 1
ATOM 761 O O . PHE A 1 102 ? 6.638 5.447 4.353 1.00 87.06 102 PHE A O 1
ATOM 768 N N . LYS A 1 103 ? 6.374 3.885 2.754 1.00 82.25 103 LYS A N 1
ATOM 769 C CA . LYS A 1 103 ? 5.461 3.074 3.553 1.00 82.25 103 LYS A CA 1
ATOM 770 C C . LYS A 1 103 ? 6.143 2.409 4.747 1.00 82.25 103 LYS A C 1
ATOM 772 O O . LYS A 1 103 ? 5.551 2.353 5.819 1.00 82.25 103 LYS A O 1
ATOM 777 N N . LEU A 1 104 ? 7.386 1.964 4.589 1.00 80.81 104 LEU A N 1
ATOM 778 C CA . LEU A 1 104 ? 8.194 1.389 5.664 1.00 80.81 104 LEU A CA 1
ATOM 779 C C . LEU A 1 104 ? 8.494 2.429 6.753 1.00 80.81 104 LEU A C 1
ATOM 781 O O . LEU A 1 104 ? 8.387 2.130 7.938 1.00 80.81 104 LEU A O 1
ATOM 785 N N . VAL A 1 105 ? 8.791 3.669 6.354 1.00 85.94 105 VAL A N 1
ATOM 786 C CA . VAL A 1 105 ? 8.977 4.805 7.268 1.00 85.94 105 VAL A CA 1
ATOM 787 C C . VAL A 1 105 ? 7.669 5.174 7.973 1.00 85.94 105 VAL A C 1
ATOM 789 O O . VAL A 1 105 ? 7.682 5.408 9.177 1.00 85.94 105 VAL A O 1
ATOM 792 N N . ASP A 1 106 ? 6.541 5.200 7.259 1.00 78.69 106 ASP A N 1
ATOM 793 C CA . ASP A 1 106 ? 5.209 5.447 7.838 1.00 78.69 106 ASP A CA 1
ATOM 794 C C . ASP A 1 106 ? 4.828 4.384 8.883 1.00 78.69 106 ASP A C 1
ATOM 796 O O . ASP A 1 106 ? 4.272 4.718 9.925 1.00 78.69 106 ASP A O 1
ATOM 800 N N . ILE A 1 107 ? 5.179 3.115 8.643 1.00 74.06 107 ILE A N 1
ATOM 801 C CA . ILE A 1 107 ? 5.000 2.024 9.612 1.00 74.06 107 ILE A CA 1
ATOM 802 C C . ILE A 1 107 ? 5.957 2.185 10.799 1.00 74.06 107 ILE A C 1
ATOM 804 O O . ILE A 1 107 ? 5.525 2.057 11.934 1.00 74.06 107 ILE A O 1
ATOM 808 N N . SER A 1 108 ? 7.231 2.508 10.559 1.00 71.06 108 SER A N 1
ATOM 809 C CA . SER A 1 108 ? 8.235 2.680 11.621 1.00 71.06 108 SER A CA 1
ATOM 810 C C . SER A 1 108 ? 7.971 3.878 12.540 1.00 71.06 108 SER A C 1
ATOM 812 O O . SER A 1 108 ? 8.536 3.933 13.629 1.00 71.06 108 SER A O 1
ATOM 814 N N . ARG A 1 109 ? 7.195 4.870 12.089 1.00 70.38 109 ARG A N 1
ATOM 815 C CA . ARG A 1 109 ? 6.835 6.066 12.870 1.00 70.38 109 ARG A CA 1
ATOM 816 C C . ARG A 1 109 ? 5.549 5.899 13.688 1.00 70.38 109 ARG A C 1
ATOM 818 O O . ARG A 1 109 ? 5.185 6.834 14.399 1.00 70.38 109 ARG A O 1
ATOM 825 N N . ARG A 1 110 ? 4.849 4.774 13.548 1.00 56.31 110 ARG A N 1
ATOM 826 C CA . ARG A 1 110 ? 3.638 4.428 14.306 1.00 56.31 110 ARG A CA 1
ATOM 827 C C . ARG A 1 110 ? 3.970 3.538 15.486 1.00 56.31 110 ARG A C 1
ATOM 829 O O . ARG A 1 110 ? 3.242 3.679 16.491 1.00 56.31 110 ARG A O 1
#

Secondary structure (DSSP, 8-state):
--HHHHHHHHHHHHHHTT--HHHHHHHHHHTT--HHHHHHHHHHTTHHHHGGGTSSHHHHHHHHHHHHHHHHHHHHHHS-TTSHHHHHHHHHHHHHHHHHHHHHHHHHT-